Protein AF-A0A2V5U7U0-F1 (afdb_monomer_lite)

Foldseek 3Di:
DADQDPFPDDFPVVVVCVVQQWQWKKWFPPRPDPPDDLVADETEIETDHDVPRPPDPCVVCSQVVVCVRSVHGYHYDYLVCLVPDPPPVSSVRGVVGIGTNDGLLVVLVVLLVVLVVQLCVLCPPPDPVCCVPPPVSVVSNVVSVVSNVVSQVPHDPVND

pLDDT: mean 87.79, std 10.9, range [34.16, 97.62]

Sequence (160 aa):
MTTKVATRISLPYEQICKKWNITRFEVFGSVLRNDFNRKRSDVDVLMTFAPGAVIGWDFFGLPDELEQIFGRPVDLSTRRSIEQSPNRIRKQAILESAQTVYEKDEELLVDLLSYAKLAVRRARGRSQDELIMDKDLQSLLIHPLLVIGEAAKNLSVEFR

Structure (mmCIF, N/CA/C/O backbone):
data_AF-A0A2V5U7U0-F1
#
_entry.id   AF-A0A2V5U7U0-F1
#
loop_
_atom_site.group_PDB
_atom_site.id
_atom_site.type_symbol
_atom_site.label_atom_id
_atom_site.label_alt_id
_atom_site.label_comp_id
_atom_site.label_asym_id
_atom_site.label_entity_id
_atom_site.label_seq_id
_atom_site.pdbx_PDB_ins_code
_atom_site.Cartn_x
_atom_site.Cartn_y
_atom_site.Cartn_z
_atom_site.occupancy
_atom_site.B_iso_or_equiv
_atom_site.auth_seq_id
_atom_site.auth_comp_id
_atom_site.auth_asym_id
_atom_site.auth_atom_id
_atom_site.pdbx_PDB_model_num
ATOM 1 N N . MET A 1 1 ? 5.918 14.135 4.402 1.00 34.16 1 MET A N 1
ATOM 2 C CA . MET A 1 1 ? 4.725 14.425 3.578 1.00 34.16 1 MET A CA 1
ATOM 3 C C . MET A 1 1 ? 5.047 14.020 2.155 1.00 34.16 1 MET A C 1
ATOM 5 O O . MET A 1 1 ? 5.551 14.828 1.386 1.00 34.16 1 MET A O 1
ATOM 9 N N . THR A 1 2 ? 4.853 12.748 1.837 1.00 40.53 2 THR A N 1
ATOM 10 C CA . THR A 1 2 ? 5.022 12.208 0.489 1.00 40.53 2 THR A CA 1
ATOM 11 C C . THR A 1 2 ? 3.822 12.684 -0.317 1.00 40.53 2 THR A C 1
ATOM 13 O O . THR A 1 2 ? 2.675 12.340 -0.049 1.00 40.53 2 THR A O 1
ATOM 16 N N . THR A 1 3 ? 4.046 13.618 -1.237 1.00 41.59 3 THR A N 1
ATOM 17 C CA . THR A 1 3 ? 2.989 14.075 -2.135 1.00 41.59 3 THR A CA 1
ATOM 18 C C . THR A 1 3 ? 2.604 12.888 -3.007 1.00 41.59 3 THR A C 1
ATOM 20 O O . THR A 1 3 ? 3.412 12.461 -3.825 1.00 41.59 3 THR A O 1
ATOM 23 N N . LYS A 1 4 ? 1.398 12.339 -2.813 1.00 54.84 4 LYS A N 1
ATOM 24 C CA . LYS A 1 4 ? 0.840 11.267 -3.647 1.00 54.84 4 LYS A CA 1
ATOM 25 C C . LYS A 1 4 ? 0.940 11.710 -5.106 1.00 54.84 4 LYS A C 1
ATOM 27 O O . LYS A 1 4 ? 0.254 12.652 -5.511 1.00 54.84 4 LYS A O 1
ATOM 32 N N . VAL A 1 5 ? 1.868 11.127 -5.864 1.00 60.94 5 VAL A N 1
ATOM 33 C CA . VAL A 1 5 ? 2.164 11.660 -7.193 1.00 60.94 5 VAL A CA 1
ATOM 34 C C . VAL A 1 5 ? 1.028 11.306 -8.142 1.00 60.94 5 VAL A C 1
ATOM 36 O O . VAL A 1 5 ? 0.546 10.175 -8.161 1.00 60.94 5 VAL A O 1
ATOM 39 N N . ALA A 1 6 ? 0.590 12.286 -8.934 1.00 58.50 6 ALA A N 1
ATOM 40 C CA . ALA A 1 6 ? -0.333 12.068 -10.033 1.00 58.50 6 ALA A CA 1
ATOM 41 C C . ALA A 1 6 ? 0.342 11.193 -11.100 1.00 58.50 6 ALA A C 1
ATOM 43 O O . ALA A 1 6 ? 1.015 11.684 -12.009 1.00 58.50 6 ALA A O 1
ATOM 44 N N . THR A 1 7 ? 0.175 9.879 -10.990 1.00 63.75 7 THR A N 1
ATOM 45 C CA . THR A 1 7 ? 0.570 8.951 -12.041 1.00 63.75 7 THR A CA 1
ATOM 46 C C . THR A 1 7 ? -0.342 9.110 -13.246 1.00 63.75 7 THR A C 1
ATOM 48 O O . THR A 1 7 ? -1.550 9.317 -13.129 1.00 63.75 7 THR A O 1
ATOM 51 N N . ARG A 1 8 ? 0.213 8.931 -14.450 1.00 69.44 8 ARG A N 1
ATOM 52 C CA . ARG A 1 8 ? -0.567 8.905 -15.706 1.00 69.44 8 ARG A CA 1
ATOM 53 C C . ARG A 1 8 ? -1.455 7.655 -15.842 1.00 69.44 8 ARG A C 1
ATOM 55 O O . ARG A 1 8 ? -2.065 7.427 -16.889 1.00 69.44 8 ARG A O 1
ATOM 62 N N . ILE A 1 9 ? -1.514 6.848 -14.785 1.00 68.94 9 ILE A N 1
ATOM 63 C CA . ILE A 1 9 ? -2.225 5.584 -14.670 1.00 68.94 9 ILE A CA 1
ATOM 64 C C . ILE A 1 9 ? -2.974 5.600 -13.334 1.00 68.94 9 ILE A C 1
ATOM 66 O O . ILE A 1 9 ? -2.371 5.870 -12.299 1.00 68.94 9 ILE A O 1
ATOM 70 N N . SER A 1 10 ? -4.276 5.316 -13.364 1.00 66.12 10 SER A N 1
ATOM 71 C CA . SER A 1 10 ? -5.114 5.118 -12.177 1.00 66.12 10 SER A CA 1
ATOM 72 C C . SER A 1 10 ? -5.520 3.652 -12.139 1.00 66.12 10 SER A C 1
ATOM 74 O O . SER A 1 10 ? -6.175 3.192 -13.074 1.00 66.12 10 SER A O 1
ATOM 76 N N . LEU A 1 11 ? -5.076 2.921 -11.115 1.00 64.94 11 LEU A N 1
ATOM 77 C CA . LEU A 1 11 ? -5.322 1.489 -10.946 1.00 64.94 11 LEU A CA 1
ATOM 78 C C . LEU A 1 11 ? -5.367 1.118 -9.460 1.00 64.94 11 LEU A C 1
ATOM 80 O O . LEU A 1 11 ? -4.745 1.819 -8.663 1.00 64.94 11 LEU A O 1
ATOM 84 N N . PRO A 1 12 ? -6.056 0.022 -9.090 1.00 71.06 12 PRO A N 1
ATOM 85 C CA . PRO A 1 12 ? -6.226 -0.403 -7.703 1.00 71.06 12 PRO A CA 1
ATOM 86 C C . PRO A 1 12 ? -4.974 -1.126 -7.178 1.00 71.06 12 PRO A C 1
ATOM 88 O O . PRO A 1 12 ? -5.004 -2.323 -6.881 1.00 71.06 12 PRO A O 1
ATOM 91 N N . TYR A 1 13 ? -3.852 -0.411 -7.076 1.00 77.94 13 TYR A N 1
ATOM 92 C CA . TYR A 1 13 ? -2.611 -0.964 -6.528 1.00 77.94 13 TYR A CA 1
ATOM 93 C C . TYR A 1 13 ? -2.753 -1.340 -5.046 1.00 77.94 13 TYR A C 1
ATOM 95 O O . TYR A 1 13 ? -2.046 -2.226 -4.575 1.00 77.94 13 TYR A O 1
ATOM 103 N N . GLU A 1 14 ? -3.707 -0.751 -4.314 1.00 80.94 14 GLU A N 1
ATOM 104 C CA . GLU A 1 14 ? -3.911 -1.024 -2.889 1.00 80.94 14 GLU A CA 1
ATOM 105 C C . GLU A 1 14 ? -4.243 -2.499 -2.604 1.00 80.94 14 GLU A C 1
ATOM 107 O O . GLU A 1 14 ? -3.798 -3.053 -1.598 1.00 80.94 14 GLU A O 1
ATOM 112 N N . GLN A 1 15 ? -4.997 -3.164 -3.488 1.00 83.88 15 GLN A N 1
ATOM 113 C CA . GLN A 1 15 ? -5.401 -4.562 -3.285 1.00 83.88 15 GLN A CA 1
ATOM 114 C C . GLN A 1 15 ? -4.212 -5.519 -3.404 1.00 83.88 15 GLN A C 1
ATOM 116 O O . GLN A 1 15 ? -4.021 -6.374 -2.536 1.00 83.88 15 GLN A O 1
ATOM 121 N N . ILE A 1 16 ? -3.378 -5.332 -4.434 1.00 87.44 16 ILE A N 1
ATOM 122 C CA . ILE A 1 16 ? -2.122 -6.078 -4.593 1.00 87.44 16 ILE A CA 1
ATOM 123 C C . ILE A 1 16 ? -1.209 -5.794 -3.403 1.00 87.44 16 ILE A C 1
ATOM 125 O O . ILE A 1 16 ? -0.656 -6.730 -2.827 1.00 87.44 16 ILE A O 1
ATOM 129 N N . CYS A 1 17 ? -1.072 -4.525 -2.999 1.00 89.81 17 CYS A N 1
ATOM 130 C CA . CYS A 1 17 ? -0.189 -4.164 -1.897 1.00 89.81 17 CYS A CA 1
ATOM 131 C C . CYS A 1 17 ? -0.542 -4.898 -0.603 1.00 89.81 17 CYS A C 1
ATOM 133 O O . CYS A 1 17 ? 0.345 -5.433 0.063 1.00 89.81 17 CYS A O 1
ATOM 135 N N . LYS A 1 18 ? -1.837 -5.002 -0.289 1.00 87.19 18 LYS A N 1
ATOM 136 C CA . LYS A 1 18 ? -2.323 -5.778 0.857 1.00 87.19 18 LYS A CA 1
ATOM 137 C C . LYS A 1 18 ? -2.071 -7.270 0.691 1.00 87.19 18 LYS A C 1
ATOM 139 O O . LYS A 1 18 ? -1.521 -7.888 1.598 1.00 87.19 18 LYS A O 1
ATOM 144 N N . LYS A 1 19 ? -2.439 -7.839 -0.462 1.00 87.50 19 LYS A N 1
ATOM 145 C CA . LYS A 1 19 ? -2.288 -9.275 -0.753 1.00 87.50 19 LYS A CA 1
ATOM 146 C C . LYS A 1 19 ? -0.841 -9.740 -0.585 1.00 87.50 19 LYS A C 1
ATOM 148 O O . LYS A 1 19 ? -0.594 -10.782 0.011 1.00 87.50 19 LYS A O 1
ATOM 153 N N . TRP A 1 20 ? 0.102 -8.946 -1.081 1.00 89.44 20 TRP A N 1
ATOM 154 C CA . TRP A 1 20 ? 1.521 -9.292 -1.125 1.00 89.44 20 TRP A CA 1
ATOM 155 C C . TRP A 1 20 ? 2.338 -8.723 0.042 1.00 89.44 20 TRP A C 1
ATOM 157 O O . TRP A 1 20 ? 3.559 -8.861 0.053 1.00 89.44 20 TRP A O 1
ATOM 167 N N . ASN A 1 21 ? 1.696 -8.099 1.037 1.00 89.56 21 ASN A N 1
ATOM 168 C CA . ASN A 1 21 ? 2.366 -7.421 2.154 1.00 89.56 21 ASN A CA 1
ATOM 169 C C . ASN A 1 21 ? 3.449 -6.425 1.694 1.00 89.56 21 ASN A C 1
ATOM 171 O O . ASN A 1 21 ? 4.548 -6.360 2.253 1.00 89.56 21 ASN A O 1
ATOM 175 N N . ILE A 1 22 ? 3.136 -5.638 0.668 1.00 92.31 22 ILE A N 1
ATOM 176 C CA . ILE A 1 22 ? 3.987 -4.557 0.171 1.00 92.31 22 ILE A CA 1
ATOM 177 C C . ILE A 1 22 ? 3.879 -3.383 1.147 1.00 92.31 22 ILE A C 1
ATOM 179 O O . ILE A 1 22 ? 2.785 -2.953 1.501 1.00 92.31 22 ILE A O 1
ATOM 183 N N . THR A 1 23 ? 5.016 -2.861 1.600 1.00 93.88 23 THR A N 1
ATOM 184 C CA . THR A 1 23 ? 5.085 -1.662 2.449 1.00 93.88 23 THR A CA 1
ATOM 185 C C . THR A 1 23 ? 5.236 -0.391 1.632 1.00 93.88 23 THR A C 1
ATOM 187 O O . THR A 1 23 ? 4.775 0.664 2.062 1.00 93.88 23 THR A O 1
ATOM 190 N N . ARG A 1 24 ? 5.844 -0.489 0.446 1.00 93.75 24 ARG A N 1
ATOM 191 C CA . ARG A 1 24 ? 6.014 0.633 -0.476 1.00 93.75 24 ARG A CA 1
ATOM 192 C C . ARG A 1 24 ? 5.888 0.172 -1.924 1.00 93.75 24 ARG A C 1
ATOM 194 O O . ARG A 1 24 ? 6.573 -0.767 -2.326 1.00 93.75 24 ARG A O 1
ATOM 201 N N . PHE A 1 25 ? 5.039 0.850 -2.690 1.00 93.50 25 PHE A N 1
ATOM 202 C CA . PHE A 1 25 ? 4.939 0.706 -4.142 1.00 93.50 25 PHE A CA 1
ATOM 203 C C . PHE A 1 25 ? 5.385 2.016 -4.776 1.00 93.50 25 PHE A C 1
ATOM 205 O O . PHE A 1 25 ? 4.822 3.082 -4.511 1.00 93.50 25 PHE A O 1
ATOM 212 N N . GLU A 1 26 ? 6.381 1.918 -5.638 1.00 93.69 26 GLU A N 1
ATOM 213 C CA . GLU A 1 26 ? 6.956 3.022 -6.385 1.00 93.69 26 GLU A CA 1
ATOM 214 C C . GLU A 1 26 ? 6.844 2.738 -7.883 1.00 93.69 26 GLU A C 1
ATOM 216 O O . GLU A 1 26 ? 6.858 1.588 -8.322 1.00 93.69 26 GLU A O 1
ATOM 221 N N . VAL A 1 27 ? 6.746 3.795 -8.677 1.00 93.31 27 VAL A N 1
ATOM 222 C CA . VAL A 1 27 ? 6.849 3.728 -10.136 1.00 93.31 27 VAL A CA 1
ATOM 223 C C . VAL A 1 27 ? 8.050 4.543 -10.591 1.00 93.31 27 VAL A C 1
ATOM 225 O O . VAL A 1 27 ? 8.406 5.536 -9.953 1.00 93.31 27 VAL A O 1
ATOM 228 N N . PHE A 1 28 ? 8.683 4.142 -11.686 1.00 92.94 28 PHE A N 1
ATOM 229 C CA . PHE A 1 28 ? 9.798 4.882 -12.276 1.00 92.94 28 PHE A CA 1
ATOM 230 C C . PHE A 1 28 ? 9.770 4.777 -13.803 1.00 92.94 28 PHE A C 1
ATOM 232 O O . PHE A 1 28 ? 8.827 4.251 -14.385 1.00 92.94 28 PHE A O 1
ATOM 239 N N . GLY A 1 29 ? 10.772 5.343 -14.473 1.00 90.12 29 GLY A N 1
ATOM 240 C CA . GLY A 1 29 ? 10.898 5.188 -15.919 1.00 90.12 29 GLY A CA 1
ATOM 241 C C . GLY A 1 29 ? 9.828 5.948 -16.703 1.00 90.12 29 GLY A C 1
ATOM 242 O O . GLY A 1 29 ? 9.493 7.096 -16.391 1.00 90.12 29 GLY A O 1
ATOM 243 N N . SER A 1 30 ? 9.346 5.342 -17.790 1.00 89.94 30 SER A N 1
ATOM 244 C CA . SER A 1 30 ? 8.591 6.067 -18.821 1.00 89.94 30 SER A CA 1
ATOM 245 C C . SER A 1 30 ? 7.245 6.607 -18.325 1.00 89.94 30 SER A C 1
ATOM 247 O O . SER A 1 30 ? 6.835 7.683 -18.754 1.00 89.94 30 SER A O 1
ATOM 249 N N . VAL A 1 31 ? 6.599 5.941 -17.360 1.00 89.62 31 VAL A N 1
ATOM 250 C CA . VAL A 1 31 ? 5.293 6.334 -16.788 1.00 89.62 31 VAL A CA 1
ATOM 251 C C . VAL A 1 31 ? 5.290 7.736 -16.167 1.00 89.62 31 VAL A C 1
ATOM 253 O O . VAL A 1 31 ? 4.269 8.437 -16.171 1.00 89.62 31 VAL A O 1
ATOM 256 N N . LEU A 1 32 ? 6.452 8.189 -15.692 1.00 88.94 32 LEU A N 1
ATOM 257 C CA . LEU A 1 32 ? 6.641 9.505 -15.087 1.00 88.94 32 LEU A CA 1
ATOM 258 C C . LEU A 1 32 ? 6.941 10.607 -16.105 1.00 88.94 32 LEU A C 1
ATOM 260 O O . LEU A 1 32 ? 6.788 11.794 -15.800 1.00 88.94 32 LEU A O 1
ATOM 264 N N . ARG A 1 33 ? 7.276 10.251 -17.343 1.00 86.75 33 ARG A N 1
ATOM 265 C CA . ARG A 1 33 ? 7.676 11.196 -18.386 1.00 86.75 33 ARG A CA 1
ATOM 266 C C . ARG A 1 33 ? 6.508 11.593 -19.294 1.00 86.75 33 ARG A C 1
ATOM 268 O O . ARG A 1 33 ? 5.492 10.909 -19.390 1.00 86.75 33 ARG A O 1
ATOM 275 N N . ASN A 1 34 ? 6.647 12.731 -19.976 1.00 84.81 34 ASN A N 1
ATOM 276 C CA . ASN A 1 34 ? 5.616 13.260 -20.883 1.00 84.81 34 ASN A CA 1
ATOM 277 C C . ASN A 1 34 ? 5.450 12.442 -22.174 1.00 84.81 34 ASN A C 1
ATOM 279 O O . ASN A 1 34 ? 4.416 12.550 -22.826 1.00 84.81 34 ASN A O 1
ATOM 283 N N . ASP A 1 35 ? 6.444 11.634 -22.536 1.00 85.44 35 ASP A N 1
ATOM 284 C CA . ASP A 1 35 ? 6.451 10.767 -23.716 1.00 85.44 35 ASP A CA 1
ATOM 285 C C . ASP A 1 35 ? 5.806 9.390 -23.464 1.00 85.44 35 ASP A C 1
ATOM 287 O O . ASP A 1 35 ? 5.836 8.528 -24.343 1.00 85.44 35 ASP A O 1
ATOM 291 N N . PHE A 1 36 ? 5.201 9.173 -22.289 1.00 86.75 36 PHE A N 1
ATOM 292 C CA . PHE A 1 36 ? 4.536 7.917 -21.949 1.00 86.75 36 PHE A CA 1
ATOM 293 C C . PHE A 1 36 ? 3.415 7.570 -22.936 1.00 86.75 36 PHE A C 1
ATOM 295 O O . PHE A 1 36 ? 2.385 8.251 -23.017 1.00 86.75 36 PHE A O 1
ATOM 302 N N . ASN A 1 37 ? 3.563 6.452 -23.646 1.00 86.25 37 ASN A N 1
ATOM 303 C CA . ASN A 1 37 ? 2.542 5.972 -24.560 1.00 86.25 37 ASN A CA 1
ATOM 304 C C . ASN A 1 37 ? 1.642 4.953 -23.862 1.00 86.25 37 ASN A C 1
ATOM 306 O O . ASN A 1 37 ? 1.990 3.782 -23.723 1.00 86.25 37 ASN A O 1
ATOM 310 N N . ARG A 1 38 ? 0.413 5.361 -23.528 1.00 82.44 38 ARG A N 1
ATOM 311 C CA . ARG A 1 38 ? -0.553 4.502 -22.821 1.00 82.44 38 ARG A CA 1
ATOM 312 C C . ARG A 1 38 ? -0.864 3.171 -23.521 1.00 82.44 38 ARG A C 1
ATOM 314 O O . ARG A 1 38 ? -1.394 2.299 -22.839 1.00 82.44 38 ARG A O 1
ATOM 321 N N . LYS A 1 39 ? -0.579 3.011 -24.819 1.00 82.44 39 LYS A N 1
ATOM 322 C CA . LYS A 1 39 ? -0.825 1.777 -25.589 1.00 82.44 39 LYS A CA 1
ATOM 323 C C . LYS A 1 39 ? 0.419 0.917 -25.828 1.00 82.44 39 LYS A C 1
ATOM 325 O O . LYS A 1 39 ? 0.263 -0.210 -26.277 1.00 82.44 39 LYS A O 1
ATOM 330 N N . ARG A 1 40 ? 1.626 1.457 -25.640 1.00 85.94 40 ARG A N 1
ATOM 331 C CA . ARG A 1 40 ? 2.878 0.787 -26.044 1.00 85.94 40 ARG A CA 1
ATOM 332 C C . ARG A 1 40 ? 3.929 0.720 -24.947 1.00 85.94 40 ARG A C 1
ATOM 334 O O . ARG A 1 40 ? 4.756 -0.177 -24.990 1.00 85.94 40 ARG A O 1
ATOM 341 N N . SER A 1 41 ? 3.919 1.678 -24.028 1.00 89.25 41 SER A N 1
ATOM 342 C CA . SER A 1 41 ? 4.858 1.716 -22.917 1.00 89.25 41 SER A CA 1
ATOM 343 C C . SER A 1 41 ? 4.456 0.695 -21.858 1.00 89.25 41 SER A C 1
ATOM 345 O O . SER A 1 41 ? 3.282 0.609 -21.473 1.00 89.25 41 SER A O 1
ATOM 347 N N . ASP A 1 42 ? 5.460 -0.040 -21.407 1.00 91.19 42 ASP A N 1
ATOM 348 C CA . ASP A 1 42 ? 5.478 -0.803 -20.170 1.00 91.19 42 ASP A CA 1
ATOM 349 C C . ASP A 1 42 ? 5.378 0.117 -18.945 1.00 91.19 42 ASP A C 1
ATOM 351 O O . ASP A 1 42 ? 5.421 1.350 -19.042 1.00 91.19 42 ASP A O 1
ATOM 355 N N . VAL A 1 43 ? 5.173 -0.490 -17.779 1.00 90.88 43 VAL A N 1
ATOM 356 C CA . VAL A 1 43 ? 5.219 0.212 -16.495 1.00 90.88 43 VAL A CA 1
ATOM 357 C C . VAL A 1 43 ? 6.310 -0.391 -15.644 1.00 90.88 43 VAL A C 1
ATOM 359 O O . VAL A 1 43 ? 6.208 -1.540 -15.225 1.00 90.88 43 VAL A O 1
ATOM 362 N N . ASP A 1 44 ? 7.319 0.419 -15.355 1.00 93.25 44 ASP A N 1
ATOM 363 C CA . ASP A 1 44 ? 8.370 0.054 -14.425 1.00 93.25 44 ASP A CA 1
ATOM 364 C C . ASP A 1 44 ? 7.905 0.300 -12.984 1.00 93.25 44 ASP A C 1
ATOM 366 O O . ASP A 1 44 ? 7.536 1.424 -12.607 1.00 93.25 44 ASP A O 1
ATOM 370 N N . VAL A 1 45 ? 7.934 -0.751 -12.166 1.00 93.69 45 VAL A N 1
ATOM 371 C CA . VAL A 1 45 ? 7.530 -0.697 -10.759 1.00 93.69 45 VAL A CA 1
ATOM 372 C C . VAL A 1 45 ? 8.669 -1.124 -9.846 1.00 93.69 45 VAL A C 1
ATOM 374 O O . VAL A 1 45 ? 9.432 -2.048 -10.134 1.00 93.69 45 VAL A O 1
ATOM 377 N N . LEU A 1 46 ? 8.774 -0.443 -8.710 1.00 94.88 46 LEU A N 1
ATOM 378 C CA . LEU A 1 46 ? 9.711 -0.760 -7.647 1.00 94.88 46 LEU A CA 1
ATOM 379 C C . LEU A 1 46 ? 8.931 -1.068 -6.369 1.00 94.88 46 LEU A C 1
ATOM 381 O O . LEU A 1 46 ? 8.174 -0.239 -5.872 1.00 94.88 46 LEU A O 1
ATOM 385 N N . MET A 1 47 ? 9.104 -2.273 -5.835 1.00 94.19 47 MET A N 1
ATOM 386 C CA . MET A 1 47 ? 8.371 -2.725 -4.652 1.00 94.19 47 MET A CA 1
ATOM 387 C C . MET A 1 47 ? 9.287 -2.936 -3.453 1.00 94.19 47 MET A C 1
ATOM 389 O O . MET A 1 47 ? 10.390 -3.481 -3.564 1.00 94.19 47 MET A O 1
ATOM 393 N N . THR A 1 48 ? 8.787 -2.556 -2.283 1.00 94.19 48 THR A N 1
ATOM 394 C CA . THR A 1 48 ? 9.358 -2.922 -0.987 1.00 94.19 48 THR A CA 1
ATOM 395 C C . THR A 1 48 ? 8.352 -3.776 -0.238 1.00 94.19 48 THR A C 1
ATOM 397 O O . THR A 1 48 ? 7.207 -3.374 -0.052 1.00 94.19 48 THR A O 1
ATOM 400 N N . PHE A 1 49 ? 8.781 -4.957 0.188 1.00 92.19 49 PHE A N 1
ATOM 401 C CA . PHE A 1 49 ? 7.956 -5.885 0.952 1.00 92.19 49 PHE A CA 1
ATOM 402 C C . PHE A 1 49 ? 8.202 -5.735 2.450 1.00 92.19 49 PHE A C 1
ATOM 404 O O . PHE A 1 49 ? 9.289 -5.334 2.876 1.00 92.19 49 PHE A O 1
ATOM 411 N N . ALA A 1 50 ? 7.202 -6.091 3.253 1.00 89.06 50 ALA A N 1
ATOM 412 C CA . ALA A 1 50 ? 7.337 -6.125 4.699 1.00 89.06 50 ALA A CA 1
ATOM 413 C C . ALA A 1 50 ? 8.444 -7.109 5.131 1.00 89.06 50 ALA A C 1
ATOM 415 O O . ALA A 1 50 ? 8.597 -8.176 4.524 1.00 89.06 50 ALA A O 1
ATOM 416 N N . PRO A 1 51 ? 9.194 -6.803 6.205 1.00 82.69 51 PRO A N 1
ATOM 417 C CA . PRO A 1 51 ? 10.104 -7.767 6.811 1.00 82.69 51 PRO A CA 1
ATOM 418 C C . PRO A 1 51 ? 9.368 -9.070 7.149 1.00 82.69 51 PRO A C 1
ATOM 420 O O . PRO A 1 51 ? 8.313 -9.046 7.778 1.00 82.69 51 PRO A O 1
ATOM 423 N N . GLY A 1 52 ? 9.914 -10.207 6.716 1.00 77.19 52 GLY A N 1
ATOM 424 C CA . GLY A 1 52 ? 9.301 -11.520 6.941 1.00 77.19 52 GLY A CA 1
ATOM 425 C C . GLY A 1 52 ? 8.174 -11.893 5.972 1.00 77.19 52 GLY A C 1
ATOM 426 O O . GLY A 1 52 ? 7.586 -12.959 6.139 1.00 77.19 52 GLY A O 1
ATOM 427 N N . ALA A 1 53 ? 7.883 -11.078 4.948 1.00 79.38 53 ALA A N 1
ATOM 428 C CA . ALA A 1 53 ? 7.017 -11.502 3.852 1.00 79.38 53 ALA A CA 1
ATOM 429 C C . ALA A 1 53 ? 7.608 -12.757 3.183 1.00 79.38 53 ALA A C 1
ATOM 431 O O . ALA A 1 53 ? 8.719 -12.728 2.646 1.00 79.38 53 ALA A O 1
ATOM 432 N N . VAL A 1 54 ? 6.875 -13.873 3.242 1.00 66.75 54 VAL A N 1
ATOM 433 C CA . VAL A 1 54 ? 7.272 -1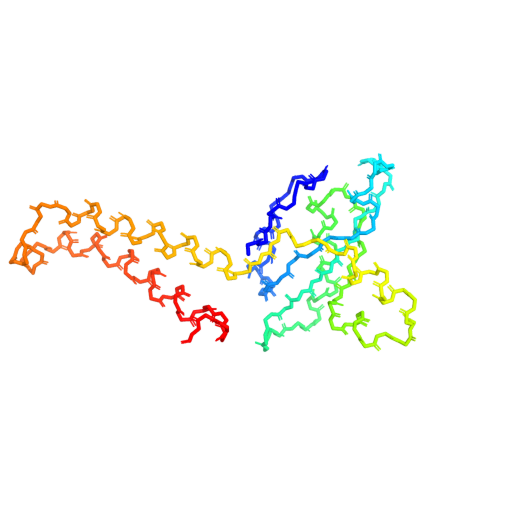5.129 2.594 1.00 66.75 54 VAL A CA 1
ATOM 434 C C . VAL A 1 54 ? 6.900 -15.035 1.124 1.00 66.75 54 VAL A C 1
ATOM 436 O O . VAL A 1 54 ? 5.804 -15.385 0.701 1.00 66.75 54 VAL A O 1
ATOM 439 N N . ILE A 1 55 ? 7.836 -14.510 0.351 1.00 68.56 55 ILE A N 1
ATOM 440 C CA . ILE A 1 55 ? 7.730 -14.373 -1.095 1.00 68.56 55 ILE A CA 1
ATOM 441 C C . ILE A 1 55 ? 8.365 -15.637 -1.674 1.00 68.56 55 ILE A C 1
ATOM 443 O O . ILE A 1 55 ? 9.557 -15.679 -1.969 1.00 68.56 55 ILE A O 1
ATOM 447 N N . GLY A 1 56 ? 7.596 -16.726 -1.659 1.00 69.38 56 GLY A N 1
ATOM 448 C CA . GLY A 1 56 ? 8.012 -18.018 -2.201 1.00 69.38 56 GLY A CA 1
ATOM 449 C C . GLY A 1 56 ? 7.910 -18.051 -3.728 1.00 69.38 56 GLY A C 1
ATOM 450 O O . GLY A 1 56 ? 8.050 -17.035 -4.406 1.00 69.38 56 GLY A O 1
ATOM 451 N N . TRP A 1 57 ? 7.602 -19.227 -4.272 1.00 72.19 57 TRP A N 1
ATOM 452 C CA . TRP A 1 57 ? 7.370 -19.421 -5.709 1.00 72.19 57 TRP A CA 1
ATOM 453 C C . TRP A 1 57 ? 6.230 -18.560 -6.271 1.00 72.19 57 TRP A C 1
ATOM 455 O O . TRP A 1 57 ? 6.246 -18.232 -7.453 1.00 72.19 57 TRP A O 1
ATOM 465 N N . ASP A 1 58 ? 5.287 -18.128 -5.431 1.00 73.50 58 ASP A N 1
ATOM 466 C CA . ASP A 1 58 ? 4.162 -17.289 -5.854 1.00 73.50 58 ASP A CA 1
ATOM 467 C C . ASP A 1 58 ? 4.625 -15.962 -6.483 1.00 73.50 58 ASP A C 1
ATOM 469 O O . ASP A 1 58 ? 3.957 -15.437 -7.370 1.00 73.50 58 ASP A O 1
ATOM 473 N N . PHE A 1 59 ? 5.806 -15.452 -6.107 1.00 76.56 59 PHE A N 1
ATOM 474 C CA . PHE A 1 59 ? 6.389 -14.238 -6.690 1.00 76.56 59 PHE A CA 1
ATOM 475 C C . PHE A 1 59 ? 6.464 -14.262 -8.214 1.00 76.56 59 PHE A C 1
ATOM 477 O O . PHE A 1 59 ? 6.318 -13.221 -8.845 1.00 76.56 59 PHE A O 1
ATOM 484 N N . PHE A 1 60 ? 6.678 -15.436 -8.811 1.00 76.94 60 PHE A N 1
ATOM 485 C CA . PHE A 1 60 ? 6.768 -15.557 -10.263 1.00 76.94 60 PHE A CA 1
ATOM 486 C C . PHE A 1 60 ? 5.448 -15.216 -10.967 1.00 76.94 60 PHE A C 1
ATOM 488 O O . PHE A 1 60 ? 5.490 -14.808 -12.120 1.00 76.94 60 PHE A O 1
ATOM 495 N N . GLY A 1 61 ? 4.304 -15.316 -10.280 1.00 84.12 61 GLY A N 1
ATOM 496 C CA . GLY A 1 61 ? 3.002 -14.897 -10.807 1.00 84.12 61 GLY A CA 1
ATOM 497 C C . GLY A 1 61 ? 2.639 -13.438 -10.510 1.00 84.12 61 GLY A C 1
ATOM 498 O O . GLY A 1 61 ? 1.650 -12.941 -11.043 1.00 84.12 61 GLY A O 1
ATOM 499 N N . LEU A 1 62 ? 3.407 -12.734 -9.668 1.00 88.06 62 LEU A N 1
ATOM 500 C CA . LEU A 1 62 ? 3.135 -11.332 -9.338 1.00 88.06 62 LEU A CA 1
ATOM 501 C C . LEU A 1 62 ? 3.268 -10.401 -10.561 1.00 88.06 62 LEU A C 1
ATOM 503 O O . LEU A 1 62 ? 2.387 -9.557 -10.728 1.00 88.06 62 LEU A O 1
ATOM 507 N N . PRO A 1 63 ? 4.293 -10.529 -11.430 1.00 88.06 63 PRO A N 1
ATOM 508 C CA . PRO A 1 63 ? 4.340 -9.784 -12.685 1.00 88.06 63 PRO A CA 1
ATOM 509 C C . PRO A 1 63 ? 3.087 -10.002 -13.536 1.00 88.06 63 PRO A C 1
ATOM 511 O O . PRO A 1 63 ? 2.456 -9.023 -13.912 1.00 88.06 63 PRO A O 1
ATOM 514 N N . ASP A 1 64 ? 2.652 -11.248 -13.739 1.00 89.31 64 ASP A N 1
ATOM 515 C CA . ASP A 1 64 ? 1.454 -11.557 -14.534 1.00 89.31 64 ASP A CA 1
ATOM 516 C C . ASP A 1 64 ? 0.180 -10.942 -13.926 1.00 89.31 64 ASP A C 1
ATOM 518 O O . ASP A 1 64 ? -0.661 -10.391 -14.638 1.00 89.31 64 ASP A O 1
ATOM 522 N N . GLU A 1 65 ? 0.032 -10.995 -12.597 1.00 90.06 65 GLU A N 1
ATOM 523 C CA . GLU A 1 65 ? -1.086 -10.363 -11.884 1.00 90.06 65 GLU A CA 1
ATOM 524 C C . GLU A 1 65 ? -1.075 -8.836 -12.059 1.00 90.06 65 GLU A C 1
ATOM 526 O O . GLU A 1 65 ? -2.122 -8.217 -12.279 1.00 90.06 65 GLU A O 1
ATOM 531 N N . LEU A 1 66 ? 0.109 -8.218 -12.014 1.00 89.69 66 LEU A N 1
ATOM 532 C CA . LEU A 1 66 ? 0.265 -6.798 -12.313 1.00 89.69 66 LEU A CA 1
ATOM 533 C C . LEU A 1 66 ? -0.075 -6.515 -13.774 1.00 89.69 66 LEU A C 1
ATOM 535 O O . LEU A 1 66 ? -0.848 -5.603 -14.034 1.00 89.69 66 LEU A O 1
ATOM 539 N N . GLU A 1 67 ? 0.412 -7.289 -14.735 1.00 90.75 67 GLU A N 1
ATOM 540 C CA . GLU A 1 67 ? 0.099 -7.069 -16.149 1.00 90.75 67 GLU A CA 1
ATOM 541 C C . GLU A 1 67 ? -1.403 -7.141 -16.434 1.00 90.75 67 GLU A C 1
ATOM 543 O O . GLU A 1 67 ? -1.937 -6.305 -17.170 1.00 90.75 67 GLU A O 1
ATOM 548 N N . GLN A 1 68 ? -2.112 -8.075 -15.792 1.00 89.69 68 GLN A N 1
ATOM 549 C CA . GLN A 1 68 ? -3.571 -8.175 -15.868 1.00 89.69 68 GLN A CA 1
ATOM 550 C C . GLN A 1 68 ? -4.261 -6.926 -15.312 1.00 89.69 68 GLN A C 1
ATOM 552 O O . GLN A 1 68 ? -5.201 -6.414 -15.921 1.00 89.69 68 GLN A O 1
ATOM 557 N N . ILE A 1 69 ? -3.780 -6.407 -14.181 1.00 86.12 69 ILE A N 1
ATOM 558 C CA . ILE A 1 69 ? -4.347 -5.213 -13.545 1.00 86.12 69 ILE A CA 1
ATOM 559 C C . ILE A 1 69 ? -4.002 -3.944 -14.330 1.00 86.12 69 ILE A C 1
ATOM 561 O O . ILE A 1 69 ? -4.852 -3.071 -14.501 1.00 86.12 69 ILE A O 1
ATOM 565 N N . PHE A 1 70 ? -2.783 -3.840 -14.858 1.00 85.25 70 PHE A N 1
ATOM 566 C CA . PHE A 1 70 ? -2.315 -2.690 -15.626 1.00 85.25 70 PHE A CA 1
ATOM 567 C C . PHE A 1 70 ? -2.767 -2.701 -17.096 1.00 85.25 70 PHE A C 1
ATOM 569 O O . PHE A 1 70 ? -2.735 -1.651 -17.761 1.00 85.25 70 PHE A O 1
ATOM 576 N N . GLY A 1 71 ? -3.213 -3.856 -17.599 1.00 87.56 71 GLY A N 1
ATOM 577 C CA . GLY A 1 71 ? -3.622 -4.074 -18.986 1.00 87.56 71 GLY A CA 1
ATOM 578 C C . GLY A 1 71 ? -2.484 -3.853 -19.986 1.00 87.56 71 GLY A C 1
ATOM 579 O O . GLY A 1 71 ? -2.725 -3.362 -21.091 1.00 87.56 71 GLY A O 1
ATOM 580 N N . ARG A 1 72 ? -1.239 -4.090 -19.562 1.00 89.06 72 ARG A N 1
ATOM 581 C CA . ARG A 1 72 ? 0.004 -3.799 -20.297 1.00 89.06 72 ARG A CA 1
ATOM 582 C C . ARG A 1 72 ? 1.186 -4.512 -19.625 1.00 89.06 72 ARG A C 1
ATOM 584 O O . ARG A 1 72 ? 1.054 -4.849 -18.451 1.00 89.06 72 ARG A O 1
ATOM 591 N N . PRO A 1 73 ? 2.335 -4.631 -20.310 1.00 91.62 73 PRO A N 1
ATOM 592 C CA . PRO A 1 73 ? 3.544 -5.185 -19.712 1.00 91.62 73 PRO A CA 1
ATOM 593 C C . PRO A 1 73 ? 4.019 -4.402 -18.484 1.00 91.62 73 PRO A C 1
ATOM 595 O O . PRO A 1 73 ? 3.934 -3.166 -18.461 1.00 91.62 73 PRO A O 1
ATOM 598 N N . VAL A 1 74 ? 4.536 -5.113 -17.483 1.00 91.81 74 VAL A N 1
ATOM 599 C CA . VAL A 1 74 ? 5.052 -4.534 -16.233 1.00 91.81 74 VAL A CA 1
ATOM 600 C C . VAL A 1 74 ? 6.463 -5.057 -15.978 1.00 91.81 74 VAL A C 1
ATOM 602 O O . VAL A 1 74 ? 6.654 -6.259 -15.813 1.00 91.81 74 VAL A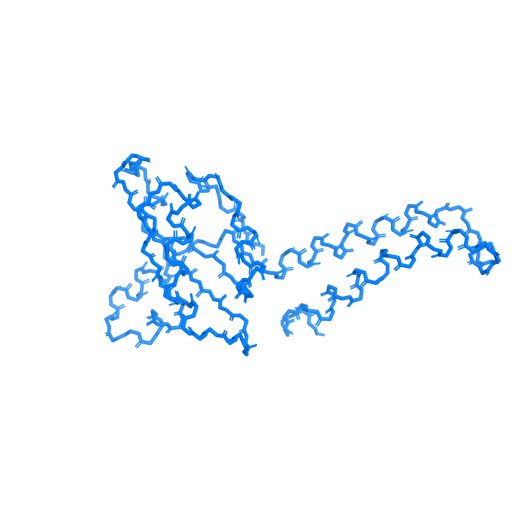 O 1
ATOM 605 N N . ASP A 1 75 ? 7.446 -4.155 -15.894 1.00 92.88 75 ASP A N 1
ATOM 606 C CA . ASP A 1 75 ? 8.790 -4.506 -15.419 1.00 92.88 75 ASP A CA 1
ATOM 607 C C . ASP A 1 75 ? 8.834 -4.346 -13.897 1.00 92.88 75 ASP A C 1
ATOM 609 O O . ASP A 1 75 ? 8.826 -3.235 -13.356 1.00 92.88 75 ASP A O 1
ATOM 613 N N . LEU A 1 76 ? 8.832 -5.477 -13.191 1.00 93.00 76 LEU A N 1
ATOM 614 C CA . LEU A 1 76 ? 8.868 -5.511 -11.738 1.00 93.00 76 LEU A CA 1
ATOM 615 C C . LEU A 1 76 ? 10.297 -5.647 -11.220 1.00 93.00 76 LEU A C 1
ATOM 617 O O . LEU A 1 76 ? 10.995 -6.629 -11.465 1.00 93.00 76 LEU A O 1
ATOM 621 N N . SER A 1 77 ? 10.691 -4.693 -10.383 1.00 93.56 77 SER A N 1
ATOM 622 C CA . SER A 1 77 ? 11.915 -4.745 -9.591 1.00 93.56 77 SER A CA 1
ATOM 623 C C . SER A 1 77 ? 11.614 -4.624 -8.099 1.00 93.56 77 SER A C 1
ATOM 625 O O . SER A 1 77 ? 10.669 -3.959 -7.677 1.00 93.56 77 SER A O 1
ATOM 627 N N . THR A 1 78 ? 12.460 -5.223 -7.260 1.00 93.44 78 THR A N 1
ATOM 628 C CA . THR A 1 78 ? 12.422 -4.957 -5.814 1.00 93.44 78 THR A CA 1
ATOM 629 C C . THR A 1 78 ? 13.398 -3.840 -5.467 1.00 93.44 78 THR A C 1
ATOM 631 O O . THR A 1 78 ? 14.483 -3.744 -6.049 1.00 93.44 78 THR A O 1
ATOM 634 N N . ARG A 1 79 ? 13.061 -3.004 -4.483 1.00 94.56 79 ARG A N 1
ATOM 635 C CA . ARG A 1 79 ? 13.969 -1.947 -4.014 1.00 94.56 79 ARG A CA 1
ATOM 636 C C . ARG A 1 79 ? 15.319 -2.516 -3.591 1.00 94.56 79 ARG A C 1
ATOM 638 O O . ARG A 1 79 ? 16.361 -2.043 -4.040 1.00 94.56 79 ARG A O 1
ATOM 645 N N . ARG A 1 80 ? 15.289 -3.621 -2.843 1.00 92.50 80 ARG A N 1
ATOM 646 C CA . ARG A 1 80 ? 16.482 -4.347 -2.397 1.00 92.50 80 ARG A CA 1
ATOM 647 C C . ARG A 1 80 ? 17.361 -4.807 -3.564 1.00 92.50 80 ARG A C 1
ATOM 649 O O . ARG A 1 80 ? 18.574 -4.631 -3.500 1.00 92.50 80 ARG A O 1
ATOM 656 N N . SER A 1 81 ? 16.784 -5.367 -4.632 1.00 92.88 81 SER A N 1
ATOM 657 C CA . SER A 1 81 ? 17.571 -5.827 -5.788 1.00 92.88 81 SER A CA 1
ATOM 658 C C . SER A 1 81 ? 18.233 -4.671 -6.540 1.00 92.88 81 SER A C 1
ATOM 660 O O . 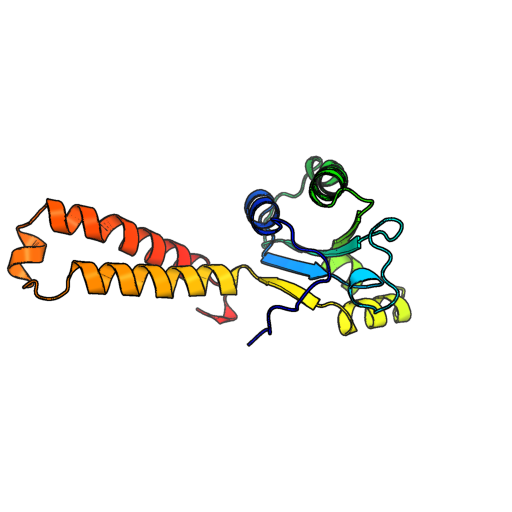SER A 1 81 ? 19.371 -4.808 -6.986 1.00 92.88 81 SER A O 1
ATOM 662 N N . ILE A 1 82 ? 17.571 -3.513 -6.644 1.00 95.88 82 ILE A N 1
ATOM 663 C CA . ILE A 1 82 ? 18.170 -2.308 -7.238 1.00 95.88 82 ILE A CA 1
ATOM 664 C C . ILE A 1 82 ? 19.279 -1.749 -6.344 1.00 95.88 82 ILE A C 1
ATOM 666 O O . ILE A 1 82 ? 20.358 -1.418 -6.835 1.00 95.88 82 ILE A O 1
ATOM 670 N N . GLU A 1 83 ? 19.064 -1.695 -5.030 1.00 94.88 83 GLU A N 1
ATOM 671 C CA . GLU A 1 83 ? 20.063 -1.221 -4.069 1.00 94.88 83 GLU A CA 1
ATOM 672 C C . GLU A 1 83 ? 21.323 -2.094 -4.040 1.00 94.88 83 GLU A C 1
ATOM 674 O O . GLU A 1 83 ? 22.425 -1.570 -3.865 1.00 94.88 83 GLU A O 1
ATOM 679 N N . GLN A 1 84 ? 21.179 -3.400 -4.257 1.00 95.44 84 GLN A N 1
ATOM 680 C CA . GLN A 1 84 ? 22.286 -4.357 -4.325 1.00 95.44 84 GLN A CA 1
ATOM 681 C C . GLN A 1 84 ? 22.916 -4.466 -5.724 1.00 95.44 84 GLN A C 1
ATOM 683 O O . GLN A 1 84 ? 23.917 -5.161 -5.891 1.00 95.44 84 GLN A O 1
ATOM 688 N N . SER A 1 85 ? 22.359 -3.786 -6.731 1.00 95.50 85 SER A N 1
ATOM 689 C CA . SER A 1 85 ? 22.837 -3.883 -8.109 1.00 95.50 85 SER A CA 1
ATOM 690 C C . SER A 1 85 ? 24.265 -3.336 -8.262 1.00 95.50 85 SER A C 1
ATOM 692 O O . SER A 1 85 ? 24.549 -2.221 -7.808 1.00 95.50 85 SER A O 1
ATOM 694 N N . PRO A 1 86 ? 25.167 -4.054 -8.964 1.00 95.25 86 PRO A N 1
ATOM 695 C CA . PRO A 1 86 ? 26.516 -3.565 -9.252 1.00 95.25 86 PRO A CA 1
ATOM 696 C C . PRO A 1 86 ? 26.518 -2.418 -10.278 1.00 95.25 86 PRO A C 1
ATOM 698 O O . PRO A 1 86 ? 27.486 -1.661 -10.366 1.00 95.25 86 PRO A O 1
ATOM 701 N N . ASN A 1 87 ? 25.437 -2.251 -11.050 1.00 96.12 87 ASN A N 1
ATOM 702 C CA . ASN A 1 87 ? 25.308 -1.160 -12.010 1.00 96.12 87 ASN A CA 1
ATOM 703 C C . ASN A 1 87 ? 24.918 0.139 -11.291 1.00 96.12 87 ASN A C 1
ATOM 705 O O . ASN A 1 87 ? 23.740 0.479 -11.168 1.00 96.12 87 ASN A O 1
ATOM 709 N N . ARG A 1 88 ? 25.934 0.882 -10.839 1.00 95.25 88 ARG A N 1
ATOM 710 C CA . ARG A 1 88 ? 25.766 2.130 -10.078 1.00 95.25 88 ARG A CA 1
ATOM 711 C C . ARG A 1 88 ? 24.974 3.198 -10.832 1.00 95.25 88 ARG A C 1
ATOM 713 O O . ARG A 1 88 ? 24.191 3.898 -10.205 1.00 95.25 88 ARG A O 1
ATOM 720 N N . ILE A 1 89 ? 25.149 3.303 -12.151 1.00 95.75 89 ILE A N 1
ATOM 721 C CA . ILE A 1 89 ? 24.461 4.311 -12.972 1.00 95.75 89 ILE A CA 1
ATOM 722 C C . ILE A 1 89 ? 22.960 4.009 -13.015 1.00 95.75 89 ILE A C 1
ATOM 724 O O . ILE A 1 89 ? 22.151 4.873 -12.686 1.00 95.75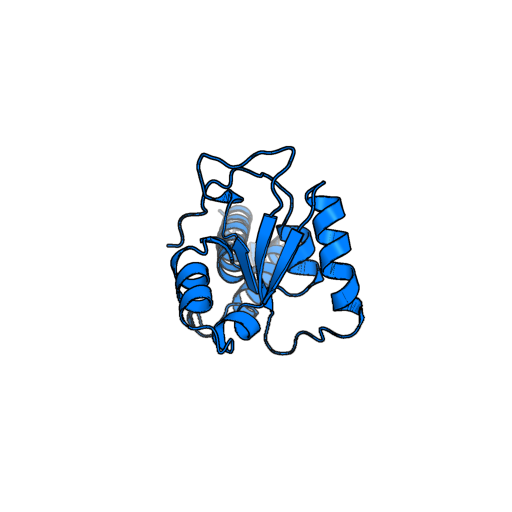 89 ILE A O 1
ATOM 728 N N . ARG A 1 90 ? 22.584 2.765 -13.352 1.00 93.50 90 ARG A N 1
ATOM 729 C CA . ARG A 1 90 ? 21.175 2.340 -13.386 1.00 93.50 90 ARG A CA 1
ATOM 730 C C . ARG A 1 90 ? 20.536 2.432 -12.003 1.00 93.50 90 ARG A C 1
ATOM 732 O O . ARG A 1 90 ? 19.431 2.949 -11.887 1.00 93.50 90 ARG A O 1
ATOM 739 N N . LYS A 1 91 ? 21.234 1.959 -10.965 1.00 95.69 91 LYS A N 1
ATOM 740 C CA . LYS A 1 91 ? 20.781 2.057 -9.572 1.00 95.69 91 LYS A CA 1
ATOM 741 C C . LYS A 1 91 ? 20.449 3.501 -9.201 1.00 95.69 91 LYS A C 1
ATOM 743 O O . LYS A 1 91 ? 19.349 3.752 -8.723 1.00 95.69 91 LYS A O 1
ATOM 748 N N . GLN A 1 92 ? 21.379 4.430 -9.432 1.00 95.69 92 GLN A N 1
ATOM 749 C CA . GLN A 1 92 ? 21.187 5.832 -9.071 1.00 95.69 92 GLN A CA 1
ATOM 750 C C . GLN A 1 92 ? 20.005 6.440 -9.832 1.00 95.69 92 GLN A C 1
ATOM 752 O O . GLN A 1 92 ? 19.103 6.990 -9.211 1.00 95.69 92 GLN A O 1
ATOM 757 N N . ALA A 1 93 ? 19.955 6.240 -11.153 1.00 94.62 93 ALA A N 1
ATOM 758 C CA . ALA A 1 93 ? 18.883 6.767 -11.992 1.00 94.62 93 ALA A CA 1
ATOM 759 C C . ALA A 1 93 ? 17.491 6.276 -11.559 1.00 94.62 93 ALA A C 1
ATOM 761 O O . ALA A 1 93 ? 16.544 7.060 -11.533 1.00 94.62 93 ALA A O 1
ATOM 762 N N . ILE A 1 94 ? 17.353 4.995 -11.197 1.00 95.00 94 ILE A N 1
ATOM 763 C CA . ILE A 1 94 ? 16.078 4.439 -10.723 1.00 95.00 94 ILE A CA 1
ATOM 764 C C . ILE A 1 94 ? 15.717 5.015 -9.353 1.00 95.00 94 ILE A C 1
ATOM 766 O O . ILE A 1 94 ? 14.618 5.532 -9.192 1.00 95.00 94 ILE A O 1
ATOM 770 N N . LEU A 1 95 ? 16.626 4.958 -8.375 1.00 95.44 95 LEU A N 1
ATOM 771 C CA . LEU A 1 95 ? 16.322 5.369 -7.000 1.00 95.44 95 LEU A CA 1
ATOM 772 C C . LEU A 1 95 ? 16.041 6.873 -6.869 1.00 95.44 95 LEU A C 1
ATOM 774 O O . LEU A 1 95 ? 15.230 7.254 -6.033 1.00 95.44 95 LEU A O 1
ATOM 778 N N . GLU A 1 96 ? 16.685 7.717 -7.679 1.00 94.31 96 GLU A N 1
ATOM 779 C CA . GLU A 1 96 ? 16.442 9.167 -7.684 1.00 94.31 96 GLU A CA 1
ATOM 780 C C . GLU A 1 96 ? 15.144 9.560 -8.395 1.00 94.31 96 GLU A C 1
ATOM 782 O O . GLU A 1 96 ? 14.538 10.572 -8.050 1.00 94.31 96 GLU A O 1
ATOM 787 N N . SER A 1 97 ? 14.728 8.790 -9.404 1.00 93.25 97 SER A N 1
ATOM 788 C CA . SER A 1 97 ? 13.523 9.093 -10.187 1.00 93.25 97 SER A CA 1
ATOM 789 C C . SER A 1 97 ? 12.266 8.381 -9.692 1.00 93.25 97 SER A C 1
ATOM 791 O O . SER A 1 97 ? 11.169 8.771 -10.090 1.00 93.25 97 SER A O 1
ATOM 793 N N . ALA A 1 98 ? 12.40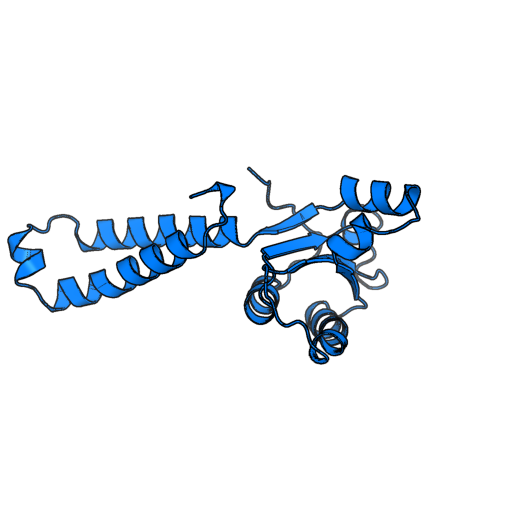8 7.356 -8.849 1.00 94.44 98 ALA A N 1
ATOM 794 C CA . ALA A 1 98 ? 11.295 6.589 -8.311 1.00 94.44 98 ALA A CA 1
ATOM 795 C C . ALA A 1 98 ? 10.329 7.473 -7.517 1.00 94.44 98 ALA A C 1
ATOM 797 O O . ALA A 1 98 ? 10.724 8.307 -6.702 1.00 94.44 98 ALA A O 1
ATOM 798 N N . GLN A 1 99 ? 9.037 7.264 -7.752 1.00 92.81 99 GLN A N 1
ATOM 799 C CA . GLN A 1 99 ? 7.967 7.988 -7.083 1.00 92.81 99 GLN A CA 1
ATOM 800 C C . GLN A 1 99 ? 7.030 7.026 -6.373 1.00 92.81 99 GLN A C 1
ATOM 802 O O . GLN A 1 99 ? 6.458 6.128 -6.993 1.00 92.81 99 GLN A O 1
ATOM 807 N N . THR A 1 100 ? 6.847 7.248 -5.074 1.00 91.69 100 THR A N 1
ATOM 808 C CA . THR A 1 100 ? 5.934 6.470 -4.237 1.00 91.69 100 THR A CA 1
ATOM 809 C C . THR A 1 100 ? 4.484 6.771 -4.598 1.00 91.69 100 THR A C 1
ATOM 811 O O . THR A 1 100 ? 4.049 7.923 -4.586 1.00 91.69 100 THR A O 1
ATOM 814 N N . VAL A 1 101 ? 3.725 5.717 -4.886 1.00 90.12 101 VAL A N 1
ATOM 815 C CA . VAL A 1 101 ? 2.277 5.776 -5.158 1.00 90.12 101 VAL A CA 1
ATOM 816 C C . VAL A 1 101 ? 1.459 5.109 -4.055 1.00 90.12 101 VAL A C 1
ATOM 818 O O . VAL A 1 101 ? 0.280 5.429 -3.873 1.00 90.12 101 VAL A O 1
ATOM 821 N N . TYR A 1 102 ? 2.098 4.222 -3.291 1.00 90.62 102 TYR A N 1
ATOM 822 C CA . TYR A 1 102 ? 1.547 3.586 -2.104 1.00 90.62 102 TYR A CA 1
ATOM 823 C C . TYR A 1 102 ? 2.612 3.478 -1.020 1.00 90.62 102 TYR A C 1
ATOM 825 O O . TYR A 1 102 ? 3.721 3.003 -1.274 1.00 90.62 102 TYR A O 1
ATOM 833 N N . GLU A 1 103 ? 2.229 3.833 0.198 1.00 91.94 103 GLU A N 1
ATOM 834 C CA . GLU A 1 103 ? 3.002 3.595 1.406 1.00 91.94 103 GLU A CA 1
ATOM 835 C C . GLU A 1 103 ? 2.063 3.095 2.501 1.00 91.94 103 GLU A C 1
ATOM 837 O O . GLU A 1 103 ? 1.040 3.715 2.795 1.00 91.94 103 GLU A O 1
ATOM 842 N N . LYS A 1 104 ? 2.402 1.947 3.092 1.00 92.56 104 LYS A N 1
ATOM 843 C CA . LYS A 1 104 ? 1.547 1.274 4.072 1.00 92.56 104 LYS A CA 1
ATOM 844 C C . LYS A 1 104 ? 1.291 2.149 5.298 1.00 92.56 104 LYS A C 1
ATOM 846 O O . LYS A 1 104 ? 0.164 2.198 5.774 1.00 92.56 104 LYS A O 1
ATOM 851 N N . ASP A 1 105 ? 2.302 2.866 5.786 1.00 93.12 105 ASP A N 1
ATOM 852 C CA . ASP A 1 105 ? 2.137 3.737 6.954 1.00 93.12 105 ASP A CA 1
ATOM 853 C C . ASP A 1 105 ? 1.159 4.885 6.686 1.00 93.12 105 ASP A C 1
ATOM 855 O O . ASP A 1 105 ? 0.356 5.208 7.557 1.00 93.12 105 ASP A O 1
ATOM 859 N N . GLU A 1 106 ? 1.149 5.459 5.478 1.00 91.25 106 GLU A N 1
ATOM 860 C CA . GLU A 1 106 ? 0.164 6.487 5.121 1.00 91.25 106 GLU A CA 1
ATOM 861 C C . GLU A 1 106 ? -1.267 5.940 5.189 1.00 91.25 106 GLU A C 1
ATOM 863 O O . GLU A 1 106 ? -2.156 6.611 5.715 1.00 91.25 106 GLU A O 1
ATOM 868 N N . GLU A 1 107 ? -1.493 4.711 4.717 1.00 90.06 107 GLU A N 1
ATOM 869 C CA . GLU A 1 107 ? -2.792 4.044 4.827 1.00 90.06 107 GLU A CA 1
ATOM 870 C C . GLU A 1 107 ? -3.200 3.830 6.294 1.00 90.06 107 GLU A C 1
ATOM 872 O O . GLU A 1 107 ? -4.309 4.194 6.689 1.00 90.06 107 GLU A O 1
ATOM 877 N N . LEU A 1 108 ? -2.288 3.319 7.126 1.00 93.38 108 LEU A N 1
ATOM 878 C CA . LEU A 1 108 ? -2.545 3.084 8.551 1.00 93.38 108 LEU A CA 1
ATOM 879 C C . LEU A 1 108 ? -2.837 4.389 9.307 1.00 93.38 108 LEU A C 1
ATOM 881 O O . LEU A 1 108 ? -3.725 4.430 10.160 1.00 93.38 108 LEU A O 1
ATOM 885 N N . LEU A 1 109 ? -2.134 5.476 8.982 1.00 94.50 109 LEU A N 1
ATOM 886 C CA . LEU A 1 109 ? -2.390 6.801 9.554 1.00 94.50 109 LEU A CA 1
ATOM 887 C C . LEU A 1 109 ? -3.766 7.344 9.145 1.00 94.50 109 LEU A C 1
ATOM 889 O O . LEU A 1 109 ? -4.465 7.949 9.965 1.00 94.50 109 LEU A O 1
ATOM 893 N N . VAL A 1 110 ? -4.185 7.117 7.898 1.00 93.12 110 VAL A N 1
ATOM 894 C CA . VAL A 1 110 ? -5.530 7.481 7.432 1.00 93.12 110 VAL A CA 1
ATOM 895 C C . VAL A 1 110 ? -6.601 6.683 8.175 1.00 93.12 110 VAL A C 1
ATOM 897 O O . VAL A 1 110 ? -7.601 7.279 8.592 1.00 93.12 110 VAL A O 1
ATOM 900 N N . ASP A 1 111 ? -6.390 5.386 8.402 1.00 94.00 111 ASP A N 1
ATOM 901 C CA . ASP A 1 111 ? -7.294 4.551 9.197 1.00 94.00 111 ASP A CA 1
ATOM 902 C C . ASP A 1 111 ? -7.393 5.060 10.638 1.00 94.00 111 ASP A C 1
ATOM 904 O O . ASP A 1 111 ? -8.498 5.322 11.124 1.00 94.00 111 ASP A O 1
ATOM 908 N N . LEU A 1 112 ? -6.258 5.315 11.297 1.00 96.31 112 LEU A N 1
ATOM 909 C CA . LEU A 1 112 ? -6.214 5.883 12.648 1.00 96.31 112 LEU A CA 1
ATOM 910 C C . LEU A 1 112 ? -7.055 7.159 12.752 1.00 96.31 112 LEU A C 1
ATOM 912 O O . LEU A 1 112 ? -7.938 7.263 13.606 1.00 96.31 112 LEU A O 1
ATOM 916 N N . LEU A 1 113 ? -6.830 8.121 11.854 1.00 97.12 113 LEU A N 1
ATOM 917 C CA . LEU A 1 113 ? -7.554 9.392 11.859 1.00 97.12 113 LEU A CA 1
ATOM 918 C C . LEU A 1 113 ? -9.047 9.213 11.564 1.00 97.12 113 LEU A C 1
ATOM 920 O O . LEU A 1 113 ? -9.891 9.852 12.203 1.00 97.12 113 LEU A O 1
ATOM 924 N N . SER A 1 114 ? -9.388 8.372 10.591 1.00 96.62 114 SER A N 1
ATOM 925 C CA . SER A 1 114 ? -10.769 8.163 10.150 1.00 96.62 114 SER A CA 1
ATOM 926 C C . SER A 1 114 ? -11.601 7.474 11.229 1.00 96.62 114 SER A C 1
ATOM 928 O O . SER A 1 114 ? -12.708 7.928 11.546 1.00 96.62 114 SER A O 1
ATOM 930 N N . TYR A 1 115 ? -11.053 6.430 11.850 1.00 97.56 115 TYR A N 1
ATOM 931 C CA . TYR A 1 115 ? -11.740 5.677 12.892 1.00 97.56 115 TYR A CA 1
ATOM 932 C C . TYR A 1 115 ? -11.738 6.397 14.239 1.00 97.56 115 TYR A C 1
ATOM 934 O O . TYR A 1 115 ? -12.753 6.342 14.935 1.00 97.56 115 TYR A O 1
ATOM 942 N N . ALA A 1 116 ? -10.705 7.179 14.569 1.00 97.56 116 ALA A N 1
ATOM 943 C CA . ALA A 1 116 ? -10.747 8.059 15.738 1.00 97.56 116 ALA A CA 1
ATOM 944 C C . ALA A 1 116 ? -11.878 9.093 15.610 1.00 97.56 116 ALA A C 1
ATOM 946 O O . ALA A 1 116 ? -12.696 9.249 16.519 1.00 97.56 116 ALA A O 1
ATOM 947 N N . LYS A 1 117 ? -12.010 9.743 14.443 1.00 97.62 117 LYS A N 1
ATOM 948 C CA . LYS A 1 117 ? -13.132 10.659 14.162 1.00 97.62 117 LYS A CA 1
ATOM 949 C C . LYS A 1 117 ? -14.486 9.955 14.245 1.00 97.62 117 LYS A C 1
ATOM 951 O O . LYS A 1 117 ? -15.459 10.547 14.714 1.00 97.62 117 LYS A O 1
ATOM 956 N N . LEU A 1 118 ? -14.586 8.712 13.775 1.00 96.44 118 LEU A N 1
ATOM 957 C CA . LEU A 1 118 ? -15.815 7.924 13.876 1.00 96.44 118 LEU A CA 1
ATOM 958 C C . LEU A 1 118 ? -16.174 7.611 15.335 1.00 96.44 118 LEU A C 1
ATOM 960 O O . LEU A 1 118 ? -17.326 7.819 15.717 1.00 96.44 118 LEU A O 1
ATOM 964 N N . ALA A 1 119 ? -15.206 7.180 16.145 1.00 95.38 119 ALA A N 1
ATOM 965 C CA . ALA A 1 119 ? -15.399 6.904 17.566 1.00 95.38 119 ALA A CA 1
ATOM 966 C C . ALA A 1 119 ? -15.865 8.159 18.322 1.00 95.38 119 ALA A C 1
ATOM 968 O O . ALA A 1 119 ? -16.892 8.124 18.997 1.00 95.38 119 ALA A O 1
ATOM 969 N N . VAL A 1 120 ? -15.195 9.300 18.112 1.00 94.62 120 VAL A N 1
ATOM 970 C CA . VAL A 1 120 ? -15.585 10.586 18.716 1.00 94.62 120 VAL A CA 1
ATOM 971 C C . VAL A 1 120 ? -17.001 10.992 18.310 1.00 94.62 120 VAL A C 1
ATOM 973 O O . VAL A 1 120 ? -17.775 11.435 19.153 1.00 94.62 120 VAL A O 1
ATOM 976 N N . ARG A 1 121 ? -17.379 10.831 17.034 1.00 94.75 121 ARG A N 1
ATOM 977 C CA . ARG A 1 121 ? -18.749 11.132 16.581 1.00 94.75 121 ARG A CA 1
ATOM 978 C C . ARG A 1 121 ? -19.794 10.254 17.267 1.00 94.75 121 ARG A C 1
ATOM 980 O O . ARG A 1 121 ? -20.852 10.769 17.606 1.00 94.75 121 ARG A O 1
ATOM 987 N N . ARG A 1 122 ? -19.504 8.966 17.472 1.00 92.31 122 ARG A N 1
ATOM 988 C CA . ARG A 1 122 ? -20.412 8.009 18.129 1.00 92.31 122 ARG A CA 1
ATOM 989 C C . ARG A 1 122 ? -20.564 8.278 19.627 1.00 92.31 122 ARG A C 1
ATOM 991 O O . ARG A 1 122 ? -21.667 8.166 20.146 1.00 92.31 122 ARG A O 1
ATOM 998 N N . ALA A 1 123 ? -19.485 8.673 20.297 1.00 91.38 123 ALA A N 1
ATOM 999 C CA . ALA A 1 123 ? -19.489 8.997 21.724 1.00 91.38 123 ALA A CA 1
ATOM 1000 C C . ALA A 1 123 ? -19.949 10.436 22.035 1.00 91.38 123 ALA A C 1
ATOM 1002 O O . ALA A 1 123 ? -20.110 10.800 23.198 1.00 91.38 123 ALA A O 1
ATOM 1003 N N . ARG A 1 124 ? -20.137 11.293 21.021 1.00 92.88 124 ARG A N 1
ATOM 1004 C CA . ARG A 1 124 ? -20.460 12.710 21.225 1.00 92.88 124 ARG A CA 1
ATOM 1005 C C . ARG A 1 124 ? -21.770 12.869 22.001 1.00 92.88 124 ARG A C 1
ATOM 1007 O O . ARG A 1 124 ? -22.807 12.371 21.580 1.00 92.88 124 ARG A O 1
ATOM 1014 N N . GLY A 1 125 ? -21.713 13.644 23.085 1.00 90.62 125 GLY A N 1
ATOM 1015 C CA . GLY A 1 125 ? -22.875 13.942 23.927 1.00 90.62 125 GLY A CA 1
ATOM 1016 C C . GLY A 1 125 ? -23.293 12.794 24.846 1.00 90.62 125 GLY A C 1
ATOM 1017 O O . GLY A 1 125 ? -24.345 12.899 25.463 1.00 90.62 125 GLY A O 1
ATOM 1018 N N . ARG A 1 126 ? -22.491 11.724 24.932 1.00 89.75 126 ARG A N 1
ATOM 1019 C CA . ARG A 1 126 ? -22.721 10.595 25.834 1.00 89.75 126 ARG A CA 1
ATOM 1020 C C . ARG A 1 126 ? -21.922 10.752 27.116 1.00 89.75 126 ARG A C 1
ATOM 1022 O O . ARG A 1 126 ? -20.770 11.192 27.075 1.00 89.75 126 ARG A O 1
ATOM 1029 N N . SER A 1 127 ? -22.523 10.389 28.243 1.00 90.31 127 SER A N 1
ATOM 1030 C CA . SER A 1 127 ? -21.801 10.317 29.515 1.00 90.31 127 SER A CA 1
ATOM 1031 C C . SER A 1 127 ? -20.996 9.018 29.619 1.00 90.31 127 SER A C 1
ATOM 1033 O O . SER A 1 127 ? -21.218 8.055 28.880 1.00 90.31 127 SER A O 1
ATOM 1035 N N . GLN A 1 128 ? -20.051 8.976 30.559 1.00 85.00 128 GLN A N 1
ATOM 1036 C CA . GLN A 1 128 ? -19.303 7.755 30.855 1.00 85.00 128 GLN A CA 1
ATOM 1037 C C . GLN A 1 128 ? -20.218 6.631 31.368 1.00 85.00 128 GLN A C 1
ATOM 1039 O O . GLN A 1 128 ? -20.023 5.477 30.996 1.00 85.00 128 GLN A O 1
ATOM 1044 N N . ASP A 1 129 ? -21.243 6.963 32.157 1.00 89.19 129 ASP A N 1
ATOM 1045 C CA . ASP A 1 129 ? -22.210 5.982 32.661 1.00 89.19 129 ASP A CA 1
ATOM 1046 C C . ASP A 1 129 ? -23.049 5.387 31.525 1.00 89.19 129 ASP A C 1
ATOM 1048 O O . ASP A 1 129 ? -23.248 4.175 31.472 1.00 89.19 129 ASP A O 1
ATOM 1052 N N . GLU A 1 130 ? -23.478 6.209 30.561 1.00 87.06 130 GLU A N 1
ATOM 1053 C CA . GLU A 1 130 ? -24.175 5.728 29.363 1.00 87.06 130 GLU A CA 1
ATOM 1054 C C . GLU A 1 130 ? -23.285 4.793 28.540 1.00 87.06 130 GLU A C 1
ATOM 1056 O O . GLU A 1 130 ? -23.731 3.728 28.132 1.00 87.06 130 GLU A O 1
ATOM 1061 N N . LEU A 1 131 ? -22.008 5.137 28.352 1.00 85.12 131 LEU A N 1
ATOM 1062 C CA . LEU A 1 131 ? -21.033 4.276 27.672 1.00 85.12 131 LEU A CA 1
ATOM 1063 C C . LEU A 1 131 ? -20.855 2.915 28.355 1.00 85.12 131 LEU A C 1
ATOM 1065 O O . LEU A 1 131 ? -20.607 1.923 27.674 1.00 85.12 131 LEU A O 1
ATOM 1069 N N . ILE A 1 132 ? -20.955 2.850 29.682 1.00 87.44 132 ILE A N 1
ATOM 1070 C CA . ILE A 1 132 ? -20.808 1.606 30.451 1.00 87.44 132 ILE A CA 1
ATOM 1071 C C . ILE A 1 132 ? -22.099 0.773 30.421 1.00 87.44 132 ILE A C 1
ATOM 1073 O O . ILE A 1 132 ? -22.037 -0.457 30.384 1.00 87.44 132 ILE A O 1
ATOM 1077 N N . MET A 1 133 ? -23.259 1.426 30.425 1.00 92.00 133 MET A N 1
ATOM 1078 C CA . MET A 1 133 ? -24.557 0.759 30.552 1.00 92.00 133 MET A CA 1
ATOM 1079 C C . MET A 1 133 ? -25.194 0.398 29.198 1.00 92.00 133 MET A C 1
ATOM 1081 O O . MET A 1 133 ? -25.938 -0.580 29.117 1.00 92.00 133 MET A O 1
ATOM 1085 N N . ASP A 1 134 ? -24.899 1.147 28.132 1.00 93.06 134 ASP A N 1
ATOM 1086 C CA . ASP A 1 134 ? -25.443 0.949 26.784 1.00 93.06 134 ASP A CA 1
ATOM 1087 C C . ASP A 1 134 ? -24.571 -0.024 25.966 1.00 93.06 134 ASP A C 1
ATOM 1089 O O . ASP A 1 134 ? -23.536 0.330 25.391 1.00 93.06 134 ASP A O 1
ATOM 1093 N N . LYS A 1 135 ? -25.011 -1.286 25.899 1.00 92.19 135 LYS A N 1
ATOM 1094 C CA . LYS A 1 135 ? -24.330 -2.350 25.141 1.00 92.19 135 LYS A CA 1
ATOM 1095 C C . LYS A 1 135 ? -24.314 -2.107 23.631 1.00 92.19 135 LYS A C 1
ATOM 1097 O O . LYS A 1 135 ? -23.383 -2.564 22.958 1.00 92.19 135 LYS A O 1
ATOM 1102 N N . ASP A 1 136 ? -25.302 -1.399 23.094 1.00 91.69 136 ASP A N 1
ATOM 1103 C CA . ASP A 1 136 ? -25.357 -1.098 21.665 1.00 91.69 136 ASP A CA 1
ATOM 1104 C C . ASP A 1 136 ? -24.301 -0.045 21.326 1.00 91.69 136 ASP A C 1
ATOM 1106 O O . ASP A 1 136 ? -23.527 -0.210 20.377 1.00 91.69 136 ASP A O 1
ATOM 1110 N N . LEU A 1 137 ? -24.172 0.990 22.162 1.00 88.94 137 LEU A N 1
ATOM 1111 C CA . LEU A 1 137 ? -23.115 1.990 22.037 1.00 88.94 137 LEU A CA 1
ATOM 1112 C C . LEU A 1 137 ? -21.715 1.374 22.175 1.00 88.94 137 LEU A C 1
ATOM 1114 O O . LEU A 1 137 ? -20.827 1.694 21.379 1.00 88.94 137 LEU A O 1
ATOM 1118 N N . GLN A 1 138 ? -21.513 0.457 23.126 1.00 91.62 138 GLN A N 1
ATOM 1119 C CA . GLN A 1 138 ? -20.252 -0.287 23.247 1.00 91.62 138 GLN A CA 1
ATOM 1120 C C . GLN A 1 138 ? -19.939 -1.066 21.971 1.00 91.62 138 GLN A C 1
ATOM 1122 O O . GLN A 1 138 ? -18.845 -0.936 21.421 1.00 91.62 138 GLN A O 1
ATOM 1127 N N . SER A 1 139 ? -20.915 -1.813 21.454 1.00 91.56 139 SER A N 1
ATOM 1128 C CA . SER A 1 139 ? -20.768 -2.591 20.220 1.00 91.56 139 SER A CA 1
ATOM 1129 C C . SER A 1 139 ? -20.390 -1.704 19.030 1.00 91.56 139 SER A C 1
ATOM 1131 O O . SER A 1 139 ? -19.517 -2.054 18.231 1.00 91.56 139 SER A O 1
ATOM 1133 N N . LEU A 1 140 ? -20.969 -0.502 18.949 1.00 92.25 140 LEU A N 1
ATOM 1134 C CA . LEU A 1 140 ? -20.620 0.495 17.938 1.00 92.25 140 LEU A CA 1
ATOM 1135 C C . LEU A 1 140 ? -19.200 1.059 18.110 1.00 92.25 140 LEU A C 1
ATOM 1137 O O . LEU A 1 140 ? -18.591 1.455 17.117 1.00 92.25 140 LEU A O 1
ATOM 1141 N N . LEU A 1 141 ? -18.649 1.132 19.319 1.00 94.31 141 LEU A N 1
ATOM 1142 C CA . LEU A 1 141 ? -17.301 1.665 19.555 1.00 94.31 141 LEU A CA 1
ATOM 1143 C C . LEU A 1 141 ? -16.198 0.610 19.450 1.00 94.31 141 LEU A C 1
ATOM 1145 O O . LEU A 1 141 ? -15.080 0.961 19.074 1.00 94.31 141 LEU A O 1
ATOM 1149 N N . ILE A 1 142 ? -16.511 -0.666 19.691 1.00 94.50 142 ILE A N 1
ATOM 1150 C CA . ILE A 1 142 ? -15.544 -1.770 19.610 1.00 94.50 142 ILE A CA 1
ATOM 1151 C C . ILE A 1 142 ? -14.845 -1.795 18.250 1.00 94.50 142 ILE A C 1
ATOM 1153 O O . ILE A 1 142 ? -13.619 -1.805 18.198 1.00 94.50 142 ILE A O 1
ATOM 1157 N N . HIS A 1 143 ? -15.595 -1.769 17.145 1.00 95.00 143 HIS A N 1
ATOM 1158 C CA . HIS A 1 143 ? -14.984 -1.895 15.821 1.00 95.00 143 HIS A CA 1
ATOM 1159 C C . HIS A 1 143 ? -13.990 -0.755 15.499 1.00 95.00 143 HIS A C 1
ATOM 1161 O O . HIS A 1 143 ? -12.848 -1.067 15.163 1.00 95.00 143 HIS A O 1
ATOM 1167 N N . PRO A 1 144 ? -14.333 0.543 15.662 1.00 96.19 144 PRO A N 1
ATOM 1168 C CA . PRO A 1 144 ? -13.358 1.623 15.523 1.00 96.19 144 PRO A CA 1
ATOM 1169 C C . PRO A 1 144 ? -12.117 1.467 16.401 1.00 96.19 144 PRO A C 1
ATOM 1171 O O . PRO A 1 144 ? -11.011 1.699 15.926 1.00 96.19 144 PRO A O 1
ATOM 1174 N N . LEU A 1 145 ? -12.284 1.058 17.661 1.00 96.50 145 LEU A N 1
ATOM 1175 C CA . LEU A 1 145 ? -11.163 0.887 18.587 1.00 96.50 145 LEU A CA 1
ATOM 1176 C C . LEU A 1 145 ? -10.247 -0.275 18.181 1.00 96.50 145 LEU A C 1
ATOM 1178 O O . LEU A 1 145 ? -9.030 -0.138 18.270 1.00 96.50 145 LEU A O 1
ATOM 1182 N N . LEU A 1 146 ? -10.808 -1.381 17.681 1.00 97.06 146 LEU A N 1
ATOM 1183 C CA . LEU A 1 146 ? -10.029 -2.498 17.137 1.00 97.06 146 LEU A CA 1
ATOM 1184 C C . LEU A 1 146 ? -9.206 -2.071 15.921 1.00 97.06 146 LEU A C 1
ATOM 1186 O O . LEU A 1 146 ? -8.022 -2.390 15.854 1.00 97.06 146 LEU A O 1
ATOM 1190 N N . VAL A 1 147 ? -9.804 -1.321 14.988 1.00 96.44 147 VAL A N 1
ATOM 1191 C CA . VAL A 1 147 ? -9.082 -0.824 13.807 1.00 96.44 147 VAL A CA 1
ATOM 1192 C C . VAL A 1 147 ? -7.965 0.132 14.215 1.00 96.44 147 VAL A C 1
ATOM 1194 O O . VAL A 1 147 ? -6.848 -0.002 13.728 1.00 96.44 147 VAL A O 1
ATOM 1197 N N . ILE A 1 148 ? -8.228 1.048 15.152 1.00 97.25 148 ILE A N 1
ATOM 1198 C CA . ILE A 1 148 ? -7.205 1.958 15.686 1.00 97.25 148 ILE A CA 1
ATOM 1199 C C . ILE A 1 148 ? -6.051 1.166 16.314 1.00 97.25 148 ILE A C 1
ATOM 1201 O O . ILE A 1 148 ? -4.889 1.435 16.017 1.00 97.25 148 ILE A O 1
ATOM 1205 N N . GLY A 1 149 ? -6.361 0.180 17.161 1.00 96.62 149 GLY A N 1
ATOM 1206 C CA . GLY A 1 149 ? -5.352 -0.648 17.821 1.00 96.62 149 GLY A CA 1
ATOM 1207 C C . GLY A 1 149 ? -4.499 -1.441 16.829 1.00 96.62 149 GLY A C 1
ATOM 1208 O O . GLY A 1 149 ? -3.272 -1.438 16.933 1.00 96.62 149 GLY A O 1
ATOM 1209 N N . GLU A 1 150 ? -5.128 -2.072 15.837 1.00 95.50 150 GLU A N 1
ATOM 1210 C CA . GLU A 1 150 ? -4.418 -2.833 14.806 1.00 95.50 150 GLU A CA 1
ATOM 1211 C C . GLU A 1 150 ? -3.588 -1.917 13.898 1.00 95.50 150 GLU A C 1
ATOM 1213 O O . GLU A 1 150 ? -2.448 -2.249 13.569 1.00 95.50 150 GLU A O 1
ATOM 1218 N N . ALA A 1 151 ? -4.099 -0.737 13.537 1.00 94.56 151 ALA A N 1
ATOM 1219 C CA . ALA A 1 151 ? -3.355 0.218 12.727 1.00 94.56 151 ALA A CA 1
ATOM 1220 C C . ALA A 1 151 ? -2.113 0.737 13.466 1.00 94.56 151 ALA A C 1
ATOM 1222 O O . ALA A 1 151 ? -1.007 0.665 12.931 1.00 94.56 151 ALA A O 1
ATOM 1223 N N . ALA A 1 152 ? -2.265 1.153 14.729 1.00 95.25 152 ALA A N 1
ATOM 1224 C CA . ALA A 1 152 ? -1.152 1.600 15.567 1.00 95.25 152 ALA A CA 1
ATOM 1225 C C . ALA A 1 152 ? -0.090 0.502 15.751 1.00 95.25 152 ALA A C 1
ATOM 1227 O O . ALA A 1 152 ? 1.108 0.761 15.656 1.00 95.25 152 ALA A O 1
ATOM 1228 N N . LYS A 1 153 ? -0.525 -0.748 15.948 1.00 93.69 153 LYS A N 1
ATOM 1229 C CA . LYS A 1 153 ? 0.362 -1.913 16.065 1.00 93.69 153 LYS A CA 1
ATOM 1230 C C . LYS A 1 153 ? 1.147 -2.203 14.784 1.00 93.69 153 LYS A C 1
ATOM 1232 O O . LYS A 1 153 ? 2.216 -2.804 14.876 1.00 93.69 153 LYS A O 1
ATOM 1237 N N . ASN A 1 154 ? 0.642 -1.829 13.610 1.00 91.19 154 ASN A N 1
ATOM 1238 C CA . ASN A 1 154 ? 1.266 -2.139 12.320 1.00 91.19 154 ASN A CA 1
ATOM 1239 C C . ASN A 1 154 ? 2.086 -0.998 11.713 1.00 91.19 154 ASN A C 1
ATOM 1241 O O . ASN A 1 154 ? 2.773 -1.251 10.724 1.00 91.19 154 ASN A O 1
ATOM 1245 N N . LEU A 1 155 ? 2.058 0.204 12.297 1.00 92.44 155 LEU A N 1
ATOM 1246 C CA . LEU A 1 155 ? 2.930 1.305 11.883 1.00 92.44 155 LEU A CA 1
ATOM 1247 C C . LEU A 1 155 ? 4.401 0.887 11.952 1.00 92.44 155 LEU A C 1
ATOM 1249 O O . LEU A 1 155 ? 4.785 0.107 12.835 1.00 92.44 155 LEU A O 1
ATOM 1253 N N . SER A 1 156 ? 5.229 1.389 11.040 1.00 88.31 156 SER A N 1
ATOM 1254 C CA . SER A 1 156 ? 6.676 1.175 11.100 1.00 88.31 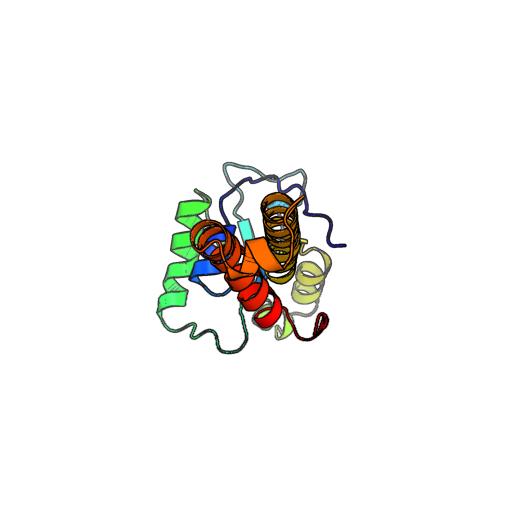156 SER A CA 1
ATOM 1255 C C . SER A 1 156 ? 7.299 1.742 12.382 1.00 88.31 156 SER A C 1
ATOM 1257 O O . SER A 1 156 ? 6.700 2.540 13.103 1.00 88.31 156 SER A O 1
ATOM 1259 N N . VAL A 1 157 ? 8.529 1.309 12.680 1.00 85.06 157 VAL A N 1
ATOM 1260 C CA . VAL A 1 157 ? 9.288 1.752 13.865 1.00 85.06 157 VAL A CA 1
ATOM 1261 C C . VAL A 1 157 ? 9.509 3.266 13.869 1.00 85.06 157 VAL A C 1
ATOM 1263 O O . VAL A 1 157 ? 9.637 3.851 14.932 1.00 85.06 157 VAL A O 1
ATOM 1266 N N . GLU A 1 158 ? 9.501 3.917 12.706 1.00 83.56 158 GLU A N 1
ATOM 1267 C CA . GLU A 1 158 ? 9.650 5.374 12.600 1.00 83.56 158 GLU A CA 1
ATOM 1268 C C . GLU A 1 158 ? 8.499 6.144 13.274 1.00 83.56 158 GLU A C 1
ATOM 1270 O O . GLU A 1 158 ? 8.673 7.301 13.651 1.00 83.56 158 GLU A O 1
ATOM 1275 N N . PHE A 1 159 ? 7.341 5.499 13.457 1.00 80.38 159 PHE A N 1
ATOM 1276 C CA . PHE A 1 159 ? 6.142 6.072 14.072 1.00 80.38 159 PHE A CA 1
ATOM 1277 C C . PHE A 1 159 ? 5.797 5.481 15.454 1.00 80.38 159 PHE A C 1
ATOM 1279 O O . PHE A 1 159 ? 4.752 5.838 16.004 1.00 80.38 159 PHE A O 1
ATOM 1286 N N . ARG A 1 160 ? 6.620 4.577 16.006 1.00 67.94 160 ARG A N 1
ATOM 1287 C CA . ARG A 1 160 ? 6.424 3.973 17.340 1.00 67.94 160 ARG A CA 1
ATOM 1288 C C . ARG A 1 160 ? 7.359 4.582 18.372 1.00 67.94 160 ARG A C 1
ATOM 1290 O O . ARG A 1 160 ? 6.880 4.799 19.505 1.00 67.94 160 ARG A O 1
#

Radius of gyration: 20.29 Å; chains: 1; bounding box: 52×34×59 Å

Secondary structure (DSSP, 8-state):
-------S----HHHHHHHTTEEEEEEEGGGGSTT--TTT--EEEEEEEPTT----GGGGGHHHHHHHHHTS-EEEEEHHHHHT-S-HHHHHHHHHH-EEEEEHHHHHHHHHHHHHHHHHHHHTT--HHHHHH-HHHHHHHHHHHHHHHHHHHHS-GGG-